Protein AF-A0A806CB97-F1 (afdb_monomer_lite)

Organism: NCBI:txid498741

Sequence (121 aa):
MPQDTISVSLVDSRIQVSRPNYYNPLLVYKTTKIKVNKDTANFITLNLTVNNYEKQIETLEKDNGNGQDQFGKEKTLLKTTMSNFFNLSEESLKSVVLFIYKDKPEELKKYLKVHRQSNER

InterPro domains:
  IPR008505 Protein of unknown function DUF787 [PF05619] (1-117)

pLDDT: mean 76.89, std 17.97, range [33.5, 95.56]

Structure (mmCIF, N/CA/C/O backbone):
data_AF-A0A806CB97-F1
#
_entry.id   AF-A0A806CB97-F1
#
loop_
_atom_site.group_PDB
_atom_site.id
_atom_site.type_symbol
_atom_site.label_atom_id
_atom_site.label_alt_id
_atom_site.label_comp_id
_atom_site.label_asym_id
_atom_site.label_entity_id
_atom_site.label_seq_id
_atom_site.pdbx_PDB_ins_code
_atom_site.Cartn_x
_atom_site.Cartn_y
_atom_site.Cartn_z
_atom_site.occupancy
_atom_site.B_iso_or_equiv
_atom_site.auth_seq_id
_atom_site.auth_comp_id
_atom_site.auth_asym_id
_atom_site.auth_atom_id
_atom_site.pdbx_PDB_model_num
ATOM 1 N N . MET A 1 1 ? -9.602 -46.869 -36.475 1.00 43.25 1 MET A N 1
ATOM 2 C CA . MET A 1 1 ? -8.968 -46.553 -35.177 1.00 43.25 1 MET A CA 1
ATOM 3 C C . MET A 1 1 ? -9.284 -45.102 -34.854 1.00 43.25 1 MET A C 1
ATOM 5 O O . MET A 1 1 ? -8.962 -44.276 -35.700 1.00 43.25 1 MET A O 1
ATOM 9 N N . PRO A 1 2 ? -9.935 -44.763 -33.730 1.00 48.88 2 PRO A N 1
ATOM 10 C CA . PRO A 1 2 ? -9.980 -43.382 -33.277 1.00 48.88 2 PRO A CA 1
ATOM 11 C C . PRO A 1 2 ? -8.679 -43.098 -32.523 1.00 48.88 2 PRO A C 1
ATOM 13 O O . PRO A 1 2 ? -8.326 -43.793 -31.575 1.00 48.88 2 PRO A O 1
ATOM 16 N N . GLN A 1 3 ? -7.917 -42.136 -33.024 1.00 47.84 3 GLN A N 1
ATOM 17 C CA . GLN A 1 3 ? -6.701 -41.664 -32.386 1.00 47.84 3 GLN A CA 1
ATOM 18 C C . GLN A 1 3 ? -7.128 -40.633 -31.339 1.00 47.84 3 GLN A C 1
ATOM 20 O O . GLN A 1 3 ? -7.421 -39.487 -31.684 1.00 47.84 3 GLN A O 1
ATOM 25 N N . ASP A 1 4 ? -7.237 -41.069 -30.081 1.00 46.81 4 ASP A N 1
ATOM 26 C CA . ASP A 1 4 ? -7.500 -40.201 -28.932 1.00 46.81 4 ASP A CA 1
ATOM 27 C C . ASP A 1 4 ? -6.415 -39.123 -28.868 1.00 46.81 4 ASP A C 1
ATOM 29 O O . ASP A 1 4 ? -5.290 -39.334 -28.411 1.00 46.81 4 ASP A O 1
ATOM 33 N N . THR A 1 5 ? -6.742 -37.953 -29.410 1.00 49.84 5 THR A N 1
ATOM 34 C CA . THR A 1 5 ? -5.862 -36.793 -29.398 1.00 49.84 5 THR A CA 1
ATOM 35 C C . THR A 1 5 ? -6.029 -36.146 -28.034 1.00 49.84 5 THR A C 1
ATOM 37 O O . THR A 1 5 ? -7.031 -35.484 -27.769 1.00 49.84 5 THR A O 1
ATOM 40 N N . ILE A 1 6 ? -5.067 -36.372 -27.140 1.00 58.03 6 ILE A N 1
ATOM 41 C CA . ILE A 1 6 ? -4.980 -35.643 -25.875 1.00 58.03 6 ILE A CA 1
ATOM 42 C C . ILE A 1 6 ? -4.801 -34.162 -26.226 1.00 58.03 6 ILE A C 1
ATOM 44 O O . ILE A 1 6 ? -3.723 -33.736 -26.640 1.00 58.03 6 ILE A O 1
ATOM 48 N N . SER A 1 7 ? -5.867 -33.374 -26.083 1.00 45.06 7 SER A N 1
ATOM 49 C CA . SER A 1 7 ? -5.800 -31.920 -26.191 1.00 45.06 7 SER A CA 1
ATOM 50 C C . SER A 1 7 ? -5.113 -31.384 -24.940 1.00 45.06 7 SER A C 1
ATOM 52 O O . SER A 1 7 ? -5.746 -31.141 -23.913 1.00 45.06 7 SER A O 1
ATOM 54 N N . VAL A 1 8 ? -3.792 -31.236 -25.008 1.00 46.56 8 VAL A N 1
ATOM 55 C CA . VAL A 1 8 ? -3.029 -30.535 -23.979 1.00 46.56 8 VAL A CA 1
ATOM 56 C C . VAL A 1 8 ? -3.315 -29.048 -24.153 1.00 46.56 8 VAL A C 1
ATOM 58 O O . VAL A 1 8 ? -2.762 -28.399 -25.038 1.00 46.56 8 VAL A O 1
ATOM 61 N N . SER A 1 9 ? -4.194 -28.495 -23.320 1.00 44.09 9 SER A N 1
ATOM 62 C CA . SER A 1 9 ? -4.280 -27.046 -23.148 1.00 44.09 9 SER A CA 1
ATOM 63 C C . SER A 1 9 ? -2.992 -26.585 -22.473 1.00 44.09 9 SER A C 1
ATOM 65 O O . SER A 1 9 ? -2.893 -26.554 -21.246 1.00 44.09 9 SER A O 1
ATOM 67 N N . LEU A 1 10 ? -1.976 -26.273 -23.279 1.00 47.72 10 LEU A N 1
ATOM 68 C CA . LEU A 1 10 ? -0.845 -25.475 -22.834 1.00 47.72 10 LEU A CA 1
ATOM 69 C C . LEU A 1 10 ? -1.424 -24.121 -22.436 1.00 47.72 10 LEU A C 1
ATOM 71 O O . LEU A 1 10 ? -1.751 -23.293 -23.279 1.00 47.72 10 LEU A O 1
ATOM 75 N N . VAL A 1 11 ? -1.646 -23.943 -21.137 1.00 49.03 11 VAL A N 1
ATOM 76 C CA . VAL A 1 11 ? -1.967 -22.640 -20.569 1.00 49.03 11 VAL A CA 1
ATOM 77 C C . VAL A 1 11 ? -0.746 -21.781 -20.855 1.00 49.03 11 VAL A C 1
ATOM 79 O O . VAL A 1 11 ? 0.292 -21.993 -20.228 1.00 49.03 11 VAL A O 1
ATOM 82 N N . ASP A 1 12 ? -0.846 -20.891 -21.842 1.00 46.94 12 ASP A N 1
ATOM 83 C CA . ASP A 1 12 ? 0.242 -19.999 -22.229 1.00 46.94 12 ASP A CA 1
ATOM 84 C C . ASP A 1 12 ? 0.827 -19.352 -20.971 1.00 46.94 12 ASP A C 1
ATOM 86 O O . ASP A 1 12 ? 0.182 -18.569 -20.260 1.00 46.94 12 ASP A O 1
ATOM 90 N N . SER A 1 13 ? 2.061 -19.736 -20.648 1.00 49.59 13 SER A N 1
ATOM 91 C CA . SER A 1 13 ? 2.807 -19.130 -19.560 1.00 49.59 13 SER A CA 1
ATOM 92 C C . SER A 1 13 ? 2.944 -17.647 -19.881 1.00 49.59 13 SER A C 1
ATOM 94 O O . SER A 1 13 ? 3.474 -17.289 -20.929 1.00 49.59 13 SER A O 1
ATOM 96 N N . ARG A 1 14 ? 2.480 -16.788 -18.964 1.00 54.31 14 ARG A N 1
ATOM 97 C CA . ARG A 1 14 ? 2.371 -15.314 -19.078 1.00 54.31 14 ARG A CA 1
ATOM 98 C C . ARG A 1 14 ? 3.674 -14.569 -19.414 1.00 54.31 14 ARG A C 1
ATOM 100 O O . ARG A 1 14 ? 3.681 -13.344 -19.466 1.00 54.31 14 ARG A O 1
ATOM 107 N N . ILE A 1 15 ? 4.772 -15.285 -19.620 1.00 52.25 15 ILE A N 1
ATOM 108 C CA . ILE A 1 15 ? 6.049 -14.751 -20.062 1.00 52.25 15 ILE A CA 1
ATOM 109 C C . ILE A 1 15 ? 6.048 -14.789 -21.592 1.00 52.25 15 ILE A C 1
ATOM 111 O O . ILE A 1 15 ? 6.515 -15.736 -22.218 1.00 52.25 15 ILE A O 1
ATOM 115 N N . GLN A 1 16 ? 5.501 -13.741 -22.206 1.00 48.44 16 GLN A N 1
ATOM 116 C CA . GLN A 1 16 ? 5.748 -13.482 -23.623 1.00 48.44 16 GLN A CA 1
ATOM 117 C C . GLN A 1 16 ? 7.237 -13.180 -23.802 1.00 48.44 16 GLN A C 1
ATOM 119 O O . GLN A 1 16 ? 7.705 -12.104 -23.442 1.00 48.44 16 GLN A O 1
ATOM 124 N N . VAL A 1 17 ? 7.974 -14.137 -24.365 1.00 50.09 17 VAL A N 1
ATOM 125 C CA . VAL A 1 17 ? 9.425 -14.055 -24.623 1.00 50.09 17 VAL A CA 1
ATOM 126 C C . VAL A 1 17 ? 9.790 -12.843 -25.502 1.00 50.09 17 VAL A C 1
ATOM 128 O O . VAL A 1 17 ? 10.921 -12.373 -25.485 1.00 50.09 17 VAL A O 1
ATOM 131 N N . SER A 1 18 ? 8.823 -12.297 -26.247 1.00 50.62 18 SER A N 1
ATOM 132 C CA . SER A 1 18 ? 8.999 -11.188 -27.190 1.00 50.62 18 SER A CA 1
ATOM 133 C C . SER A 1 18 ? 8.811 -9.786 -26.598 1.00 50.62 18 SER A C 1
ATOM 135 O O . SER A 1 18 ? 8.984 -8.805 -27.323 1.00 50.62 18 SER A O 1
ATOM 137 N N . ARG A 1 19 ? 8.437 -9.652 -25.317 1.00 47.84 19 ARG A N 1
ATOM 138 C CA . ARG A 1 19 ? 8.228 -8.347 -24.668 1.00 47.84 19 ARG A CA 1
ATOM 139 C C . ARG A 1 19 ? 8.778 -8.353 -23.241 1.00 47.84 19 ARG A C 1
ATOM 141 O O . ARG A 1 19 ? 8.563 -9.331 -22.525 1.00 47.84 19 ARG A O 1
ATOM 148 N N . PRO A 1 20 ? 9.430 -7.271 -22.778 1.00 52.19 20 PRO A N 1
ATOM 149 C CA . PRO A 1 20 ? 9.759 -7.130 -21.366 1.00 52.19 20 PRO A CA 1
ATOM 150 C C . PRO A 1 20 ? 8.457 -7.099 -20.555 1.00 52.19 20 PRO A C 1
ATOM 152 O O . PRO A 1 20 ? 7.716 -6.116 -20.556 1.00 52.19 20 PRO A O 1
ATOM 155 N N . ASN A 1 21 ? 8.147 -8.214 -19.894 1.00 48.06 21 ASN A N 1
ATOM 156 C CA . ASN A 1 21 ? 7.023 -8.313 -18.976 1.00 48.06 21 ASN A CA 1
ATOM 157 C C . ASN A 1 21 ? 7.440 -7.690 -17.647 1.00 48.06 21 ASN A C 1
ATOM 159 O O . ASN A 1 21 ? 8.041 -8.347 -16.798 1.00 48.06 21 ASN A O 1
ATOM 163 N N . TYR A 1 22 ? 7.131 -6.407 -17.476 1.00 54.28 22 TYR A N 1
ATOM 164 C CA . TYR A 1 22 ? 7.279 -5.733 -16.193 1.00 54.28 22 TYR A CA 1
ATOM 165 C C . TYR A 1 22 ? 6.232 -6.295 -15.228 1.00 54.28 22 TYR A C 1
ATOM 167 O O . TYR A 1 22 ? 5.069 -5.890 -15.221 1.00 54.28 22 TYR A O 1
ATOM 175 N N . TYR A 1 23 ? 6.637 -7.298 -14.453 1.00 65.25 23 TYR A N 1
ATOM 176 C CA . TYR A 1 23 ? 5.833 -7.826 -13.364 1.00 65.25 23 TYR A CA 1
ATOM 177 C C . TYR A 1 23 ? 5.631 -6.721 -12.322 1.00 65.25 23 TYR A C 1
ATOM 179 O O . TYR A 1 23 ? 6.589 -6.262 -11.703 1.00 65.25 23 TYR A O 1
ATOM 187 N N . ASN A 1 24 ? 4.380 -6.302 -12.133 1.00 76.19 24 ASN A N 1
ATOM 188 C CA . ASN A 1 24 ? 3.986 -5.383 -11.071 1.00 76.19 24 ASN A CA 1
ATOM 189 C C . ASN A 1 24 ? 3.456 -6.210 -9.898 1.00 76.19 24 ASN A C 1
ATOM 191 O O . ASN A 1 24 ? 2.286 -6.606 -9.930 1.00 76.19 24 ASN A O 1
ATOM 195 N N . PRO A 1 25 ? 4.275 -6.517 -8.877 1.00 86.94 25 PRO A N 1
ATOM 196 C CA . PRO A 1 25 ? 3.802 -7.298 -7.748 1.00 86.94 25 PRO A CA 1
ATOM 197 C C . PRO A 1 25 ? 2.669 -6.577 -7.020 1.00 86.94 25 PRO A C 1
ATOM 199 O O . PRO A 1 25 ? 2.680 -5.355 -6.844 1.00 86.94 25 PRO A O 1
ATOM 202 N N . LEU A 1 26 ? 1.705 -7.373 -6.560 1.00 90.44 26 LEU A N 1
ATOM 203 C CA . LEU A 1 26 ? 0.676 -6.935 -5.631 1.00 90.44 26 LEU A CA 1
ATOM 204 C C . LEU A 1 26 ? 1.223 -7.042 -4.206 1.00 90.44 26 LEU A C 1
ATOM 206 O O . LEU A 1 26 ? 1.451 -8.143 -3.704 1.00 90.44 26 LEU A O 1
ATOM 210 N N . LEU A 1 27 ? 1.405 -5.904 -3.547 1.00 92.44 27 LEU A N 1
ATOM 211 C CA . LEU A 1 27 ? 1.723 -5.829 -2.127 1.00 92.44 27 LEU A CA 1
ATOM 212 C C . LEU A 1 27 ? 0.441 -5.617 -1.335 1.00 92.44 27 LEU A C 1
ATOM 214 O O . LEU A 1 27 ? -0.413 -4.822 -1.715 1.00 92.44 27 LEU A O 1
ATOM 218 N N . VAL A 1 28 ? 0.308 -6.321 -0.217 1.00 93.12 28 VAL A N 1
ATOM 219 C CA . VAL A 1 28 ? -0.901 -6.294 0.605 1.00 93.12 28 VAL A CA 1
ATOM 220 C C . VAL A 1 28 ? -0.545 -5.775 1.990 1.00 93.12 28 VAL A C 1
ATOM 222 O O . VAL A 1 28 ? 0.328 -6.327 2.657 1.00 93.12 28 VAL A O 1
ATOM 225 N N . TYR A 1 29 ? -1.243 -4.737 2.440 1.00 93.94 29 TYR A N 1
ATOM 226 C CA . TYR A 1 29 ? -1.029 -4.112 3.738 1.00 93.94 29 TYR A CA 1
ATOM 227 C C . TYR A 1 29 ? -2.330 -4.035 4.534 1.00 93.94 29 TYR A C 1
ATOM 229 O O . TYR A 1 29 ? -3.330 -3.482 4.074 1.00 93.94 29 TYR A O 1
ATOM 237 N N . LYS A 1 30 ? -2.314 -4.580 5.752 1.00 92.44 30 LYS A N 1
ATOM 238 C CA . LYS A 1 30 ? -3.419 -4.432 6.698 1.00 92.44 30 LYS A CA 1
ATOM 239 C C . LYS A 1 30 ? -3.198 -3.168 7.525 1.00 92.44 30 LYS A C 1
ATOM 241 O O . LYS A 1 30 ? -2.237 -3.105 8.286 1.00 92.44 30 LYS A O 1
ATOM 246 N N . THR A 1 31 ? -4.082 -2.188 7.399 1.00 90.94 31 THR A N 1
ATOM 247 C CA . THR A 1 31 ? -4.022 -0.932 8.154 1.00 90.94 31 THR A CA 1
ATOM 248 C C . THR A 1 31 ? -4.925 -0.963 9.382 1.00 90.94 31 THR A C 1
ATOM 250 O O . THR A 1 31 ? -5.956 -1.637 9.395 1.00 90.94 31 THR A O 1
ATOM 253 N N . THR A 1 32 ? -4.571 -0.186 10.407 1.00 87.56 32 THR A N 1
ATOM 254 C CA . THR A 1 32 ? -5.455 0.078 11.551 1.00 87.56 32 THR A CA 1
ATOM 255 C C . THR A 1 32 ? -6.007 1.504 11.563 1.00 87.56 32 THR A C 1
ATOM 257 O O . THR A 1 32 ? -7.113 1.729 12.072 1.00 87.56 32 THR A O 1
ATOM 260 N N . LYS A 1 33 ? -5.267 2.470 11.000 1.00 89.44 33 LYS A N 1
ATOM 261 C CA . LYS A 1 33 ? -5.582 3.907 11.086 1.00 89.44 33 LYS A CA 1
ATOM 262 C C . LYS A 1 33 ? -5.727 4.626 9.748 1.00 89.44 33 LYS A C 1
ATOM 264 O O . LYS A 1 33 ? -6.232 5.745 9.765 1.00 89.44 33 LYS A O 1
ATOM 269 N N . ILE A 1 34 ? -5.325 4.042 8.621 1.00 90.94 34 ILE A N 1
ATOM 270 C CA . ILE A 1 34 ? -5.574 4.623 7.296 1.00 90.94 34 ILE A CA 1
ATOM 271 C C . ILE A 1 34 ? -7.059 4.454 6.973 1.00 90.94 34 ILE A C 1
ATOM 273 O O . ILE A 1 34 ? -7.642 3.376 7.134 1.00 90.94 34 ILE A O 1
ATOM 277 N N . LYS A 1 35 ? -7.685 5.546 6.545 1.00 90.00 35 LYS A N 1
ATOM 278 C CA . LYS A 1 35 ? -9.067 5.562 6.080 1.00 90.00 35 LYS A CA 1
ATOM 279 C C . LYS A 1 35 ? -9.149 4.734 4.811 1.00 90.00 35 LYS A C 1
ATOM 281 O O . LYS A 1 35 ? -8.484 5.047 3.838 1.00 90.00 35 LYS A O 1
ATOM 286 N N . VAL A 1 36 ? -9.977 3.700 4.826 1.00 88.25 36 VAL A N 1
ATOM 287 C CA . VAL A 1 36 ? -10.394 2.964 3.627 1.00 88.25 36 VAL A CA 1
ATOM 288 C C . VAL A 1 36 ? -11.828 3.364 3.295 1.00 88.25 36 VAL A C 1
ATOM 290 O O . VAL A 1 36 ? -12.581 3.733 4.201 1.00 88.25 36 VAL A O 1
ATOM 293 N N . ASN A 1 37 ? -12.210 3.347 2.018 1.00 75.19 37 ASN A N 1
ATOM 294 C CA . ASN A 1 37 ? -13.520 3.836 1.591 1.00 75.19 37 ASN A CA 1
ATOM 295 C C . ASN A 1 37 ? -14.644 2.872 2.018 1.00 75.19 37 ASN A C 1
ATOM 297 O O . ASN A 1 37 ? -15.027 1.969 1.282 1.00 75.19 37 ASN A O 1
ATOM 301 N N . LYS A 1 38 ? -15.187 3.072 3.221 1.00 63.34 38 LYS A N 1
ATOM 302 C CA . LYS A 1 38 ? -16.192 2.178 3.820 1.00 63.34 38 LYS A CA 1
ATOM 303 C C . LYS A 1 38 ? -17.472 2.040 2.989 1.00 63.34 38 LYS A C 1
ATOM 305 O O . LYS A 1 38 ? -18.136 1.012 3.095 1.00 63.34 38 LYS A O 1
ATOM 310 N N . ASP A 1 39 ? -17.782 3.035 2.160 1.00 60.88 39 ASP A N 1
ATOM 311 C CA . ASP A 1 39 ? -19.050 3.127 1.433 1.00 60.88 39 ASP A CA 1
ATOM 312 C C . ASP A 1 39 ? -19.040 2.383 0.088 1.00 60.88 39 ASP A C 1
ATOM 314 O O . ASP A 1 39 ? -20.098 2.070 -0.451 1.00 60.88 39 ASP A O 1
ATOM 318 N N . THR A 1 40 ? -17.862 2.060 -0.458 1.00 64.19 40 THR A N 1
ATOM 319 C CA . THR A 1 40 ? -17.738 1.369 -1.759 1.00 64.19 40 THR A CA 1
ATOM 320 C C . THR A 1 40 ? -16.929 0.086 -1.660 1.00 64.19 40 THR A C 1
ATOM 322 O O . THR A 1 40 ? -17.370 -0.965 -2.122 1.00 64.19 40 THR A O 1
ATOM 325 N N . ALA A 1 41 ? -15.757 0.143 -1.034 1.00 65.94 41 ALA A N 1
ATOM 326 C CA . ALA A 1 41 ? -14.881 -1.001 -0.895 1.00 65.94 41 ALA A CA 1
ATOM 327 C C . ALA A 1 41 ? -13.973 -0.784 0.315 1.00 65.94 41 ALA A C 1
ATOM 329 O O . ALA A 1 41 ? -13.239 0.196 0.374 1.00 65.94 41 ALA A O 1
ATOM 330 N N . ASN A 1 42 ? -13.990 -1.708 1.281 1.00 83.19 42 ASN A N 1
ATOM 331 C CA . ASN A 1 42 ? -13.202 -1.648 2.525 1.00 83.19 42 ASN A CA 1
ATOM 332 C C . ASN A 1 42 ? -11.669 -1.777 2.310 1.00 83.19 42 ASN A C 1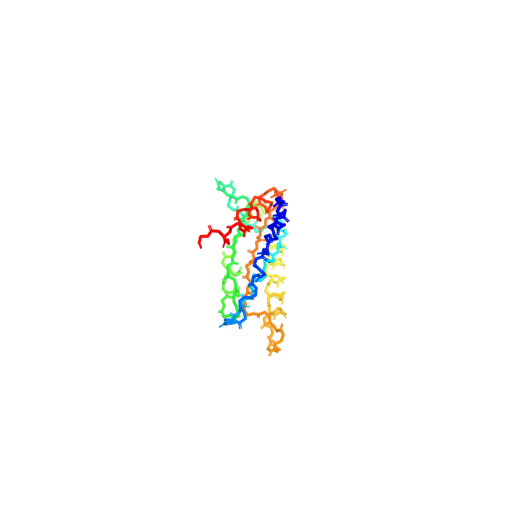
ATOM 334 O O . ASN A 1 42 ? -10.955 -2.333 3.151 1.00 83.19 42 ASN A O 1
ATOM 338 N N . PHE A 1 43 ? -11.164 -1.282 1.183 1.00 89.25 43 PHE A N 1
ATOM 339 C CA . PHE A 1 43 ? -9.775 -1.246 0.778 1.00 89.25 43 PHE A CA 1
ATOM 340 C C . PHE A 1 43 ? -9.462 0.002 -0.068 1.00 89.25 43 PHE A C 1
ATOM 342 O O . PHE A 1 43 ? -10.353 0.683 -0.570 1.00 89.25 43 PHE A O 1
ATOM 349 N N . ILE A 1 44 ? -8.174 0.283 -0.241 1.00 90.69 44 ILE A N 1
ATOM 350 C CA . ILE A 1 44 ? -7.628 1.229 -1.220 1.00 90.69 44 ILE A CA 1
ATOM 351 C C . ILE A 1 44 ? -6.611 0.478 -2.071 1.00 90.69 44 ILE A C 1
ATOM 353 O O . ILE A 1 44 ? -5.878 -0.372 -1.566 1.00 90.69 44 ILE A O 1
ATOM 357 N N . THR A 1 45 ? -6.537 0.805 -3.357 1.00 90.44 45 THR A N 1
ATOM 358 C CA . THR A 1 45 ? -5.460 0.342 -4.230 1.00 90.44 45 THR A CA 1
ATOM 359 C C . THR A 1 45 ? -4.673 1.537 -4.747 1.00 90.44 45 THR A C 1
ATOM 361 O O . THR A 1 45 ? -5.258 2.467 -5.297 1.00 90.44 45 THR A O 1
ATOM 364 N N . LEU A 1 46 ? -3.353 1.512 -4.572 1.00 91.56 46 LEU A N 1
ATOM 365 C CA . LEU A 1 46 ? -2.437 2.528 -5.080 1.00 91.56 46 LEU A CA 1
ATOM 366 C C . LEU A 1 46 ? -1.475 1.902 -6.087 1.00 91.56 46 LEU A C 1
ATOM 368 O O . LEU A 1 46 ? -0.819 0.907 -5.789 1.00 91.56 46 LEU A O 1
ATOM 372 N N . ASN A 1 47 ? -1.344 2.523 -7.255 1.00 90.62 47 ASN A N 1
ATOM 373 C CA . ASN A 1 47 ? -0.314 2.165 -8.225 1.00 90.62 47 ASN A CA 1
ATOM 374 C C . ASN A 1 47 ? 0.937 2.995 -7.934 1.00 90.62 47 ASN A C 1
ATOM 376 O O . ASN A 1 47 ? 0.972 4.203 -8.196 1.00 90.62 47 ASN A O 1
ATOM 380 N N . LEU A 1 48 ? 1.942 2.349 -7.352 1.00 91.94 48 LEU A N 1
ATOM 381 C CA . LEU A 1 48 ? 3.156 2.998 -6.881 1.00 91.94 48 LEU A CA 1
ATOM 382 C C . LEU A 1 48 ? 4.313 2.732 -7.841 1.00 91.94 48 LEU A C 1
ATOM 384 O O . LEU A 1 48 ? 4.463 1.643 -8.389 1.00 91.94 48 LEU A O 1
ATOM 388 N N . THR A 1 49 ? 5.149 3.743 -8.012 1.00 90.56 49 THR A N 1
ATOM 389 C CA . THR A 1 49 ? 6.376 3.733 -8.809 1.00 90.56 49 THR A CA 1
ATOM 390 C C . THR A 1 49 ? 7.459 4.469 -8.033 1.00 90.56 49 THR A C 1
ATOM 392 O O . THR A 1 49 ? 7.142 5.278 -7.152 1.00 90.56 49 THR A O 1
ATOM 395 N N . VAL A 1 50 ? 8.718 4.282 -8.428 1.00 88.69 50 VAL A N 1
ATOM 396 C CA . VAL A 1 50 ? 9.859 5.035 -7.875 1.00 88.69 50 VAL A CA 1
ATOM 397 C C . VAL A 1 50 ? 9.636 6.557 -7.876 1.00 88.69 50 VAL A C 1
ATOM 399 O O . VAL A 1 50 ? 10.070 7.246 -6.962 1.00 88.69 50 VAL A O 1
ATOM 402 N N . ASN A 1 51 ? 8.873 7.081 -8.840 1.00 89.88 51 ASN A N 1
ATOM 403 C CA . ASN A 1 51 ? 8.670 8.520 -9.015 1.00 89.88 51 ASN A CA 1
ATOM 404 C C . ASN A 1 51 ? 7.484 9.095 -8.228 1.00 89.88 51 ASN A C 1
ATOM 406 O O . ASN A 1 51 ? 7.364 10.314 -8.116 1.00 89.88 51 ASN A O 1
ATOM 410 N N . ASN A 1 52 ? 6.555 8.262 -7.746 1.00 92.81 52 ASN A N 1
ATOM 411 C CA . ASN A 1 52 ? 5.285 8.756 -7.196 1.00 92.81 52 ASN A CA 1
ATOM 412 C C . ASN A 1 52 ? 4.942 8.236 -5.795 1.00 92.81 52 ASN A C 1
ATOM 414 O O . ASN A 1 52 ? 4.001 8.757 -5.190 1.00 92.81 52 ASN A O 1
ATOM 418 N N . TYR A 1 53 ? 5.665 7.235 -5.280 1.00 93.69 53 TYR A N 1
ATOM 419 C CA . TYR A 1 53 ? 5.232 6.504 -4.090 1.00 93.69 53 TYR A CA 1
ATOM 420 C C . TYR A 1 53 ? 5.109 7.400 -2.857 1.00 93.69 53 TYR A C 1
ATOM 422 O O . TYR A 1 53 ? 4.130 7.298 -2.121 1.00 93.69 53 TYR A O 1
ATOM 430 N N . GLU A 1 54 ? 6.041 8.335 -2.666 1.00 94.31 54 GLU A N 1
ATOM 431 C CA . GLU A 1 54 ? 6.011 9.249 -1.524 1.00 94.31 54 GLU A CA 1
ATOM 432 C C . GLU A 1 54 ? 4.782 10.148 -1.548 1.00 94.31 54 GLU A C 1
ATOM 434 O O . GLU A 1 54 ? 4.097 10.277 -0.534 1.00 94.31 54 GLU A O 1
ATOM 439 N N . LYS A 1 55 ? 4.474 10.727 -2.715 1.00 94.88 55 LYS A N 1
ATOM 440 C CA . LYS A 1 55 ? 3.317 11.607 -2.899 1.00 94.88 55 LYS A CA 1
ATOM 441 C C . LYS A 1 55 ? 2.013 10.843 -2.684 1.00 94.88 55 LYS A C 1
ATOM 443 O O . LYS A 1 55 ? 1.140 11.326 -1.973 1.00 94.88 55 LYS A O 1
ATOM 448 N N . GLN A 1 56 ? 1.898 9.644 -3.256 1.00 93.69 56 GLN A N 1
ATOM 449 C CA . GLN A 1 56 ? 0.710 8.798 -3.108 1.00 93.69 56 GLN A CA 1
ATOM 450 C C . GLN A 1 56 ? 0.486 8.391 -1.642 1.00 93.69 56 GLN A C 1
ATOM 452 O O . GLN A 1 56 ? -0.625 8.514 -1.130 1.00 93.69 56 GLN A O 1
ATOM 457 N N . ILE A 1 57 ? 1.541 7.985 -0.926 1.00 94.44 57 ILE A N 1
ATOM 458 C CA . ILE A 1 57 ? 1.438 7.645 0.503 1.00 94.44 57 ILE A CA 1
ATOM 459 C C . ILE A 1 57 ? 1.112 8.885 1.345 1.00 94.44 57 ILE A C 1
ATOM 461 O O . ILE A 1 57 ? 0.373 8.783 2.324 1.00 94.44 57 ILE A O 1
ATOM 465 N N . GLU A 1 58 ? 1.609 10.069 0.978 1.00 93.94 58 GLU A N 1
ATOM 466 C CA . GLU A 1 58 ? 1.269 11.305 1.688 1.00 93.94 58 GLU A CA 1
ATOM 467 C C . GLU A 1 58 ? -0.217 11.655 1.613 1.00 93.94 58 GLU A C 1
ATOM 469 O O . GLU A 1 58 ? -0.775 12.088 2.622 1.00 93.94 58 GLU A O 1
ATOM 474 N N . THR A 1 59 ? -0.864 11.395 0.473 1.00 93.44 59 THR A N 1
ATOM 475 C CA . THR A 1 59 ? -2.304 11.642 0.283 1.00 93.44 59 THR A CA 1
ATOM 476 C C . THR A 1 59 ? -3.219 10.692 1.053 1.00 93.44 59 THR A C 1
ATOM 478 O O . THR A 1 59 ? -4.427 10.915 1.082 1.00 93.44 59 THR A O 1
ATOM 481 N N . LEU A 1 60 ? -2.677 9.646 1.688 1.00 92.88 60 LEU A N 1
ATOM 482 C CA . LEU A 1 60 ? -3.475 8.784 2.552 1.00 92.88 60 LEU A CA 1
ATOM 483 C C . LEU A 1 60 ? -4.085 9.605 3.687 1.00 92.88 60 LEU A C 1
ATOM 485 O O . LEU A 1 60 ? -3.415 10.421 4.320 1.00 92.88 60 LEU A O 1
ATOM 489 N N . GLU A 1 61 ? -5.358 9.344 3.960 1.00 91.25 61 GLU A N 1
ATOM 490 C CA . GLU A 1 61 ? -6.111 9.996 5.023 1.00 91.25 61 GLU A CA 1
ATOM 491 C C . GLU A 1 61 ? -6.204 9.096 6.254 1.00 91.25 61 GLU A C 1
ATOM 493 O O . GLU A 1 61 ? -6.145 7.867 6.176 1.00 91.25 61 GLU A O 1
ATOM 498 N N . LYS A 1 62 ? -6.392 9.719 7.414 1.00 89.31 62 LYS A N 1
ATOM 499 C CA . LYS A 1 62 ? -6.615 9.026 8.680 1.00 89.31 62 LYS A CA 1
ATOM 500 C C . LYS A 1 62 ? -8.099 8.673 8.839 1.00 89.31 62 LYS A C 1
ATOM 502 O O . LYS A 1 62 ? -8.966 9.488 8.537 1.00 89.31 62 LYS A O 1
ATOM 507 N N . ASP A 1 63 ? -8.398 7.476 9.336 1.00 85.56 63 ASP A N 1
ATOM 508 C CA . ASP A 1 63 ? -9.758 7.076 9.718 1.00 85.56 63 ASP A CA 1
ATOM 509 C C . ASP A 1 63 ? -10.184 7.788 11.016 1.00 85.56 63 ASP A C 1
ATOM 511 O O . ASP A 1 63 ? -9.352 8.099 11.876 1.00 85.56 63 ASP A O 1
ATOM 515 N N . ASN A 1 64 ? -11.484 8.032 11.182 1.00 73.12 64 ASN A N 1
ATOM 516 C CA . ASN A 1 64 ? -12.009 8.767 12.335 1.00 73.12 64 ASN A CA 1
ATOM 517 C C . ASN A 1 64 ? -11.652 8.046 13.654 1.00 73.12 64 ASN A C 1
ATOM 519 O O . ASN A 1 64 ? -12.038 6.897 13.869 1.00 73.12 64 ASN A O 1
ATOM 523 N N . GLY A 1 65 ? -10.893 8.719 14.533 1.00 65.81 65 GLY A N 1
ATOM 524 C CA . GLY A 1 65 ? -10.502 8.218 15.857 1.00 65.81 65 GLY A CA 1
ATOM 525 C C . GLY A 1 65 ? -9.186 8.795 16.409 1.00 65.81 65 GLY A C 1
ATOM 526 O O . GLY A 1 65 ? -8.363 9.364 15.685 1.00 65.81 65 GLY A O 1
ATOM 527 N N . ASN A 1 66 ? -8.947 8.620 17.712 1.00 60.28 66 ASN A N 1
ATOM 528 C CA . ASN A 1 66 ? -7.669 8.968 18.348 1.00 60.28 66 ASN A CA 1
ATOM 529 C C . ASN A 1 66 ? -6.543 8.021 17.868 1.00 60.28 66 ASN A C 1
ATOM 531 O O . ASN A 1 66 ? -6.763 6.824 17.644 1.00 60.28 66 ASN A O 1
ATOM 535 N N . GLY A 1 67 ? -5.334 8.565 17.660 1.00 61.62 67 GLY A N 1
ATOM 536 C CA . GLY A 1 67 ? -4.164 7.792 17.199 1.00 61.62 67 GLY A CA 1
ATOM 537 C C . GLY A 1 67 ? -3.316 8.455 16.110 1.00 61.62 67 GLY A C 1
ATOM 538 O O . GLY A 1 67 ? -2.939 7.789 15.152 1.00 61.62 67 GLY A O 1
ATOM 539 N N . GLN A 1 68 ? -3.048 9.761 16.220 1.00 63.25 68 GLN A N 1
ATOM 540 C CA . GLN A 1 68 ? -2.213 10.489 15.251 1.00 63.25 68 GLN A CA 1
ATOM 541 C C . GLN A 1 68 ? -0.792 9.915 15.155 1.00 63.25 68 GLN A C 1
ATOM 543 O O . GLN A 1 68 ? -0.270 9.767 14.055 1.00 63.25 68 GLN A O 1
ATOM 548 N N . ASP A 1 69 ? -0.234 9.498 16.294 1.00 79.75 69 ASP A N 1
ATOM 549 C CA . ASP A 1 69 ? 1.070 8.835 16.379 1.00 79.75 69 ASP A CA 1
ATOM 550 C C . ASP A 1 69 ? 1.107 7.523 15.570 1.00 79.75 69 ASP A C 1
ATOM 552 O O . ASP A 1 69 ? 1.997 7.302 14.754 1.00 79.75 69 ASP A O 1
ATOM 556 N N . GLN A 1 70 ? 0.071 6.687 15.692 1.00 85.50 70 GLN A N 1
ATOM 557 C CA . GLN A 1 70 ? 0.001 5.416 14.967 1.00 85.50 70 GLN A CA 1
ATOM 558 C C . GLN A 1 70 ? -0.186 5.609 13.455 1.00 85.50 70 GLN A C 1
ATOM 560 O O . GLN A 1 70 ? 0.432 4.903 12.667 1.00 85.50 70 GLN A O 1
ATOM 565 N N . PHE A 1 71 ? -0.998 6.583 13.034 1.00 90.88 71 PHE A N 1
ATOM 566 C CA . PHE A 1 71 ? -1.169 6.897 11.612 1.00 90.88 71 PHE A CA 1
ATOM 567 C C . PHE A 1 71 ? 0.134 7.397 10.967 1.00 90.88 71 PHE A C 1
ATOM 569 O O . PHE A 1 71 ? 0.499 6.943 9.883 1.00 90.88 71 PHE A O 1
ATOM 576 N N . GLY A 1 72 ? 0.863 8.284 11.653 1.00 91.06 72 GLY A N 1
ATOM 577 C CA . GLY A 1 72 ? 2.179 8.742 11.205 1.00 91.06 72 GLY A CA 1
ATOM 578 C C . GLY A 1 72 ? 3.177 7.589 11.085 1.00 91.06 72 GLY A C 1
ATOM 579 O O . GLY A 1 72 ? 3.848 7.464 10.062 1.00 91.06 72 GLY A O 1
ATOM 580 N N . LYS A 1 73 ? 3.209 6.689 12.078 1.00 92.50 73 LYS A N 1
ATOM 581 C CA . LYS A 1 73 ? 4.039 5.473 12.054 1.00 92.50 73 LYS A CA 1
ATOM 582 C C . LYS A 1 73 ? 3.721 4.564 10.866 1.00 92.50 73 LYS A C 1
ATOM 584 O O . LYS A 1 73 ? 4.651 4.097 10.213 1.00 92.50 73 LYS A O 1
ATOM 589 N N . GLU A 1 74 ? 2.442 4.342 10.552 1.00 93.50 74 GLU A N 1
ATOM 590 C CA . GLU A 1 74 ?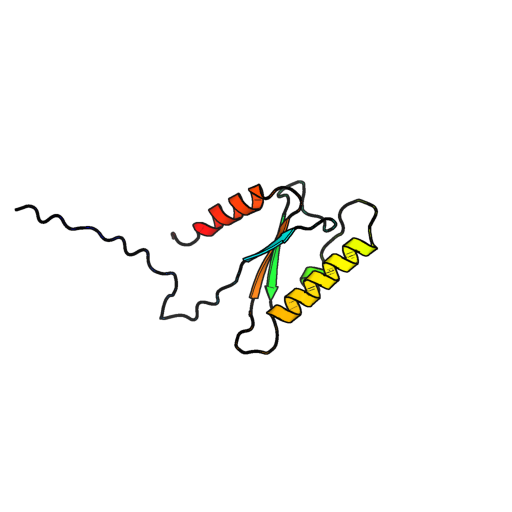 2.042 3.544 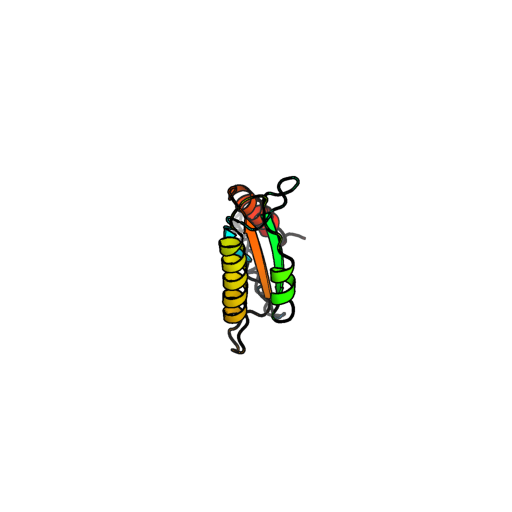9.381 1.00 93.50 74 GLU A CA 1
ATOM 591 C C . GLU A 1 74 ? 2.513 4.191 8.065 1.00 93.50 74 GLU A C 1
ATOM 593 O O . GLU A 1 74 ? 3.096 3.506 7.226 1.00 93.50 74 GLU A O 1
ATOM 598 N N . LYS A 1 75 ? 2.345 5.512 7.893 1.00 94.25 75 LYS A N 1
ATOM 599 C CA . LYS A 1 75 ? 2.836 6.223 6.695 1.00 94.25 75 LYS A CA 1
ATOM 600 C C . LYS A 1 75 ? 4.354 6.138 6.551 1.00 94.25 75 LYS A C 1
ATOM 602 O O . LYS A 1 75 ? 4.841 5.848 5.459 1.00 94.25 75 LYS A O 1
ATOM 607 N N . THR A 1 76 ? 5.095 6.353 7.637 1.00 94.94 76 THR A N 1
ATOM 608 C CA . THR A 1 76 ? 6.560 6.236 7.635 1.00 94.94 76 THR A CA 1
ATOM 609 C C . THR A 1 76 ? 6.997 4.819 7.286 1.00 94.94 76 THR A C 1
ATOM 611 O O . THR A 1 76 ? 7.864 4.653 6.433 1.00 94.94 76 THR A O 1
ATOM 614 N N . LEU A 1 77 ? 6.362 3.796 7.869 1.00 95.00 77 LEU A N 1
ATOM 615 C CA . LEU A 1 77 ? 6.637 2.399 7.533 1.00 95.00 77 LEU A CA 1
ATOM 616 C C . LEU A 1 77 ? 6.428 2.139 6.038 1.00 95.00 77 LEU A C 1
ATOM 618 O O . LEU A 1 77 ? 7.333 1.629 5.384 1.00 95.00 77 LEU A O 1
ATOM 622 N N . LEU A 1 78 ? 5.275 2.531 5.485 1.00 95.56 78 LEU A N 1
ATOM 623 C CA . LEU A 1 78 ? 4.981 2.344 4.063 1.00 95.56 78 LEU A CA 1
ATOM 624 C C . LEU A 1 78 ? 6.022 3.031 3.173 1.00 95.56 78 LEU A C 1
ATOM 626 O O . LEU A 1 78 ? 6.499 2.418 2.221 1.00 95.56 78 LEU A O 1
ATOM 630 N N . LYS A 1 79 ? 6.418 4.268 3.494 1.00 95.12 79 LYS A N 1
ATOM 631 C CA . LYS A 1 79 ? 7.452 4.996 2.743 1.00 95.12 79 LYS A CA 1
ATOM 632 C C . LYS A 1 79 ? 8.800 4.290 2.786 1.00 95.12 79 LYS A C 1
ATOM 634 O O . LYS A 1 79 ? 9.381 4.051 1.732 1.00 95.12 79 LYS A O 1
ATOM 639 N N . THR A 1 80 ? 9.271 3.917 3.973 1.00 94.38 80 THR A N 1
ATOM 640 C CA . THR A 1 80 ? 10.552 3.217 4.140 1.00 94.38 80 THR A CA 1
ATOM 641 C C . THR A 1 80 ? 10.543 1.877 3.412 1.00 94.38 80 THR A C 1
ATOM 643 O O . THR A 1 80 ? 11.486 1.549 2.698 1.00 94.38 80 THR A O 1
ATOM 646 N N . THR A 1 81 ? 9.457 1.113 3.523 1.00 93.38 81 THR A N 1
ATOM 647 C CA . THR A 1 81 ? 9.314 -0.162 2.816 1.00 93.38 81 THR A CA 1
ATOM 648 C C . THR A 1 81 ? 9.315 0.026 1.297 1.00 93.38 81 THR A C 1
ATOM 650 O O . THR A 1 81 ? 10.011 -0.714 0.607 1.00 93.38 81 THR A O 1
ATOM 653 N N . MET A 1 82 ? 8.592 1.015 0.760 1.00 94.00 82 MET A N 1
ATOM 654 C CA . MET A 1 82 ? 8.609 1.290 -0.683 1.00 94.00 82 MET A CA 1
ATOM 655 C C . MET A 1 82 ? 9.984 1.765 -1.159 1.00 94.00 82 MET A C 1
ATOM 657 O O . MET A 1 82 ? 10.442 1.311 -2.200 1.00 94.00 82 MET A O 1
ATOM 661 N N . SER A 1 83 ? 10.669 2.608 -0.383 1.00 92.31 83 SER A N 1
ATOM 662 C CA . SER A 1 83 ? 12.045 3.032 -0.668 1.00 92.31 83 SER A CA 1
ATOM 663 C C . SER A 1 83 ? 12.999 1.833 -0.756 1.00 92.31 83 SER A C 1
ATOM 665 O O . SER A 1 83 ? 13.776 1.726 -1.703 1.00 92.31 83 SER A O 1
ATOM 667 N N . ASN A 1 84 ? 12.862 0.863 0.155 1.00 90.38 84 ASN A N 1
ATOM 668 C CA . ASN A 1 84 ? 13.645 -0.374 0.122 1.00 90.38 84 ASN A CA 1
ATOM 669 C C . ASN A 1 84 ? 13.341 -1.233 -1.114 1.00 90.38 84 ASN A C 1
ATOM 671 O O . ASN A 1 84 ? 14.262 -1.817 -1.681 1.00 90.38 84 ASN A O 1
ATOM 675 N N . PHE A 1 85 ? 12.077 -1.311 -1.545 1.00 88.94 85 PHE A N 1
ATOM 676 C CA . PHE A 1 85 ? 11.682 -2.052 -2.750 1.00 88.94 85 PHE A CA 1
ATOM 677 C C . PHE A 1 85 ? 12.113 -1.367 -4.056 1.00 88.94 85 PHE A C 1
ATOM 679 O O . PHE A 1 85 ? 12.447 -2.056 -5.020 1.00 88.94 85 PHE A O 1
ATOM 686 N N . PHE A 1 86 ? 12.117 -0.033 -4.086 1.00 88.75 86 PHE A N 1
ATOM 687 C CA . PHE A 1 86 ? 12.450 0.805 -5.245 1.00 88.75 86 PHE A CA 1
ATOM 688 C C . PHE A 1 86 ? 13.900 1.306 -5.246 1.00 88.75 86 PHE A C 1
ATOM 690 O O . PHE A 1 86 ? 14.203 2.332 -5.854 1.00 88.75 86 PHE A O 1
ATOM 697 N N . ASN A 1 87 ? 14.796 0.607 -4.548 1.00 81.19 87 ASN A N 1
ATOM 698 C CA . ASN A 1 87 ? 16.203 0.985 -4.447 1.00 81.19 87 ASN A CA 1
ATOM 699 C C . ASN A 1 87 ? 16.918 1.002 -5.823 1.00 81.19 87 ASN A C 1
ATOM 701 O O . ASN A 1 87 ? 16.370 0.591 -6.841 1.00 81.19 87 ASN A O 1
ATOM 705 N N . LEU A 1 88 ? 18.164 1.480 -5.877 1.00 71.12 88 LEU A N 1
ATOM 706 C CA . LEU A 1 88 ? 18.898 1.643 -7.144 1.00 71.12 88 LEU A CA 1
ATOM 707 C C . LEU A 1 88 ? 19.517 0.346 -7.704 1.00 71.12 88 LEU A C 1
ATOM 709 O O . LEU A 1 88 ? 20.221 0.407 -8.709 1.00 71.12 88 LEU A O 1
ATOM 713 N N . SER A 1 89 ? 19.283 -0.816 -7.086 1.00 74.62 89 SER A N 1
ATOM 714 C CA . SER A 1 89 ? 19.806 -2.090 -7.601 1.00 74.62 89 SER A CA 1
ATOM 715 C C . SER A 1 89 ? 19.083 -2.527 -8.879 1.00 74.62 89 SER A C 1
ATOM 717 O O . SER A 1 89 ? 17.933 -2.151 -9.123 1.00 74.62 89 SER A O 1
ATOM 719 N N . GLU A 1 90 ? 19.735 -3.348 -9.702 1.00 69.62 90 GLU A N 1
ATOM 720 C CA . GLU A 1 90 ? 19.121 -3.911 -10.914 1.00 69.62 90 GLU A CA 1
ATOM 721 C C . GLU A 1 90 ? 17.929 -4.830 -10.598 1.00 69.62 90 GLU A C 1
ATOM 723 O O . GLU A 1 90 ? 16.985 -4.903 -11.379 1.00 69.62 90 GLU A O 1
ATOM 728 N N . GLU A 1 91 ? 17.924 -5.447 -9.414 1.00 75.44 91 GLU A N 1
ATOM 729 C CA . GLU A 1 91 ? 16.866 -6.341 -8.925 1.00 75.44 91 GLU A CA 1
ATOM 730 C C . GLU A 1 91 ? 15.688 -5.599 -8.268 1.00 75.44 91 GLU A C 1
ATOM 732 O O . GLU A 1 91 ? 14.711 -6.215 -7.836 1.00 75.44 91 GLU A O 1
ATOM 737 N N . SER A 1 92 ? 15.762 -4.269 -8.178 1.00 81.00 92 SER A N 1
ATOM 738 C CA . SER A 1 92 ? 14.694 -3.457 -7.599 1.00 81.00 92 SER A CA 1
ATOM 739 C C . SER A 1 92 ? 13.399 -3.538 -8.396 1.00 81.00 92 SER A C 1
ATOM 741 O O . SER A 1 92 ? 13.369 -3.573 -9.632 1.00 81.00 92 SER A O 1
ATOM 743 N N . LEU A 1 93 ? 12.290 -3.462 -7.665 1.00 83.44 93 LEU A N 1
ATOM 744 C CA . LEU A 1 93 ? 10.989 -3.278 -8.282 1.00 83.44 93 LEU A CA 1
ATOM 745 C C . LEU A 1 93 ? 10.952 -1.893 -8.941 1.00 83.44 93 LEU A C 1
ATOM 747 O O . LEU A 1 93 ? 11.527 -0.931 -8.439 1.00 83.44 93 LEU A O 1
ATOM 751 N N . LYS A 1 94 ? 10.275 -1.770 -10.083 1.00 85.19 94 LYS A N 1
ATOM 752 C CA . LYS A 1 94 ? 10.065 -0.464 -10.744 1.00 85.19 94 LYS A CA 1
ATOM 753 C C . LYS A 1 94 ? 8.687 0.116 -10.444 1.00 85.19 94 LYS A C 1
ATOM 755 O O . LYS A 1 94 ? 8.503 1.334 -10.396 1.00 85.19 94 LYS A O 1
ATOM 760 N N . SER A 1 95 ? 7.738 -0.773 -10.188 1.00 88.12 95 SER A N 1
ATOM 761 C CA . SER A 1 95 ? 6.353 -0.453 -9.889 1.00 88.12 95 SER A CA 1
ATOM 762 C C . SER A 1 95 ? 5.709 -1.573 -9.091 1.00 88.12 95 SER A C 1
ATO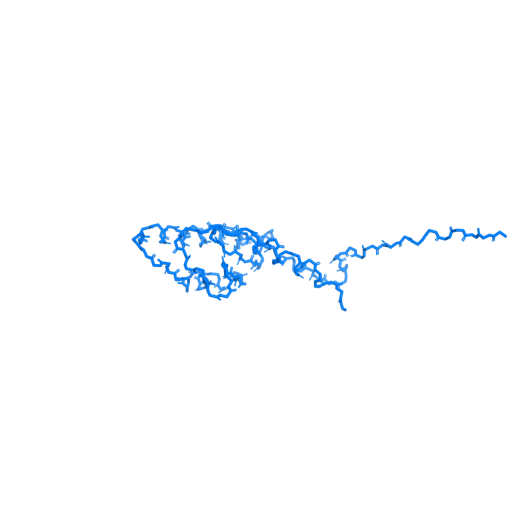M 764 O O . SER A 1 95 ? 6.049 -2.740 -9.266 1.00 88.12 95 SER A O 1
ATOM 766 N N . VAL A 1 96 ? 4.765 -1.216 -8.223 1.00 89.88 96 VAL A N 1
ATOM 767 C CA . VAL A 1 96 ? 3.956 -2.163 -7.449 1.00 89.88 96 VAL A CA 1
ATOM 768 C C . VAL A 1 96 ? 2.512 -1.689 -7.390 1.00 89.88 96 VAL A C 1
ATOM 770 O O . VAL A 1 96 ? 2.226 -0.492 -7.462 1.00 89.88 96 VAL A O 1
ATOM 773 N N . VAL A 1 97 ? 1.600 -2.631 -7.196 1.00 91.25 97 VAL A N 1
ATOM 774 C CA . VAL A 1 97 ? 0.224 -2.329 -6.804 1.00 91.25 97 VAL A CA 1
ATOM 775 C C . VAL A 1 97 ? 0.131 -2.544 -5.299 1.00 91.25 97 VAL A C 1
ATOM 777 O O . VAL A 1 97 ? 0.312 -3.662 -4.828 1.00 91.25 97 VAL A O 1
ATOM 780 N N . LEU A 1 98 ? -0.126 -1.493 -4.525 1.00 93.38 98 LEU A N 1
ATOM 781 C CA . LEU A 1 98 ? -0.314 -1.585 -3.079 1.00 93.38 98 LEU A CA 1
ATOM 782 C C . LEU A 1 98 ? -1.807 -1.657 -2.751 1.00 93.38 98 LEU A C 1
ATOM 784 O O . LEU A 1 98 ? -2.552 -0.710 -2.991 1.00 93.38 98 LEU A O 1
ATOM 788 N N . PHE A 1 99 ? -2.230 -2.769 -2.163 1.00 92.50 99 PHE A N 1
ATOM 789 C CA . PHE A 1 99 ? -3.582 -3.011 -1.677 1.00 92.50 99 PHE A CA 1
ATOM 790 C C . PHE A 1 99 ? -3.634 -2.835 -0.158 1.00 92.50 99 PHE A C 1
ATOM 792 O O . PHE A 1 99 ? -3.056 -3.625 0.589 1.00 92.50 99 PHE A O 1
ATOM 799 N N . ILE A 1 100 ? -4.338 -1.808 0.309 1.00 92.75 100 ILE A N 1
ATOM 800 C CA . ILE A 1 100 ? -4.480 -1.470 1.728 1.00 92.75 100 ILE A CA 1
ATOM 801 C C . ILE A 1 100 ? -5.883 -1.850 2.186 1.00 92.75 100 ILE A C 1
ATOM 803 O O . ILE A 1 100 ? -6.850 -1.380 1.599 1.00 92.75 100 ILE A O 1
ATOM 807 N N . TYR A 1 101 ? -6.022 -2.651 3.240 1.00 91.00 101 TYR A N 1
ATOM 808 C CA . TYR A 1 101 ? -7.326 -3.076 3.769 1.00 91.00 101 TYR A CA 1
ATOM 809 C C . TYR A 1 101 ? -7.358 -3.046 5.294 1.00 91.00 101 TYR A C 1
ATOM 811 O O . TYR A 1 101 ? -6.311 -3.057 5.934 1.00 91.00 101 TYR A O 1
ATOM 819 N N . LYS A 1 102 ? -8.558 -3.026 5.884 1.00 86.38 102 LYS A N 1
ATOM 820 C CA . LYS A 1 102 ? -8.725 -2.983 7.345 1.00 86.38 102 LYS A CA 1
ATOM 821 C C . LYS A 1 102 ? -9.061 -4.352 7.937 1.00 86.38 102 LYS A C 1
ATOM 823 O O . LYS A 1 102 ? -8.177 -5.063 8.394 1.00 86.38 102 LYS A O 1
ATOM 828 N N . ASP A 1 103 ? -10.327 -4.755 7.863 1.00 76.81 103 ASP A N 1
ATOM 829 C CA . ASP A 1 103 ? -10.821 -5.929 8.599 1.00 76.81 103 ASP A CA 1
ATOM 830 C C . ASP A 1 103 ? -11.387 -7.035 7.702 1.00 76.81 103 ASP A C 1
ATOM 832 O O . ASP A 1 103 ? -11.554 -8.159 8.163 1.00 76.81 103 ASP A O 1
ATOM 836 N N . LYS A 1 104 ? -11.652 -6.744 6.419 1.00 77.88 104 LYS A N 1
ATOM 837 C CA . LYS A 1 104 ? -12.309 -7.675 5.486 1.00 77.88 104 LYS A CA 1
ATOM 838 C C . L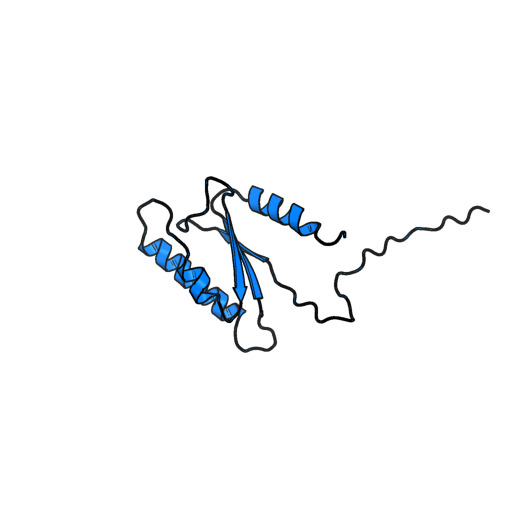YS A 1 104 ? -11.343 -8.212 4.421 1.00 77.88 104 LYS A C 1
ATOM 840 O O . LYS A 1 104 ? -11.253 -7.623 3.339 1.00 77.88 104 LYS A O 1
ATOM 845 N N . PRO A 1 105 ? -10.615 -9.317 4.675 1.00 77.25 105 PRO A N 1
ATOM 846 C CA . PRO A 1 105 ? -9.767 -9.954 3.666 1.00 77.25 105 PRO A CA 1
ATOM 847 C C . PRO A 1 105 ? -10.579 -10.581 2.517 1.00 77.25 105 PRO A C 1
ATOM 849 O O . PRO A 1 105 ? -10.015 -10.962 1.492 1.00 77.25 105 PRO A O 1
ATOM 852 N N . GLU A 1 106 ? -11.902 -10.693 2.642 1.00 83.75 106 GLU A N 1
ATOM 853 C CA . GLU A 1 106 ? -12.794 -11.141 1.568 1.00 83.75 106 GLU A CA 1
ATOM 854 C C . GLU A 1 106 ? -12.686 -10.234 0.343 1.00 83.75 106 GLU A C 1
ATOM 856 O O . GLU A 1 106 ? -12.746 -10.722 -0.784 1.00 83.75 106 GLU A O 1
ATOM 861 N N . GLU A 1 107 ? -12.466 -8.936 0.554 1.00 82.38 107 GLU A N 1
ATOM 862 C CA . GLU A 1 107 ? -12.262 -7.985 -0.535 1.00 82.38 107 GLU A CA 1
ATOM 863 C C . GLU A 1 107 ? -10.947 -8.248 -1.272 1.00 82.38 107 GLU A C 1
ATOM 865 O O . GLU A 1 107 ? -10.923 -8.200 -2.498 1.00 82.38 107 GLU A O 1
ATOM 870 N N . LEU A 1 108 ? -9.887 -8.661 -0.566 1.00 85.75 108 LEU A N 1
ATOM 871 C CA . LEU A 1 108 ? -8.663 -9.141 -1.210 1.00 85.75 108 LEU A CA 1
ATOM 872 C C . LEU A 1 108 ? -8.945 -10.396 -2.045 1.00 85.75 108 LEU A C 1
ATOM 874 O O . LEU A 1 108 ? -8.511 -10.482 -3.188 1.00 85.75 108 LEU A O 1
ATOM 878 N N . LYS A 1 109 ? -9.710 -11.363 -1.521 1.00 85.25 109 LYS A N 1
ATOM 879 C CA . LYS A 1 109 ? -10.071 -12.576 -2.280 1.00 85.25 109 LYS A CA 1
ATOM 880 C C . LYS A 1 109 ? -10.872 -12.240 -3.542 1.00 85.25 109 LYS A C 1
ATOM 882 O O . LYS A 1 109 ? -10.612 -12.828 -4.590 1.00 85.25 109 LYS A O 1
ATOM 887 N N . LYS A 1 110 ? -11.834 -11.315 -3.460 1.00 85.62 110 LYS A N 1
ATOM 888 C CA . LYS A 1 110 ? -12.608 -10.836 -4.619 1.00 85.62 110 LYS A CA 1
ATOM 889 C C . LYS A 1 110 ? -11.709 -10.114 -5.617 1.00 85.62 110 LYS A C 1
ATOM 891 O O . LYS A 1 110 ? -11.738 -10.454 -6.797 1.00 85.62 110 LYS A O 1
ATOM 896 N N . TYR A 1 111 ? -10.873 -9.194 -5.137 1.00 83.75 111 TYR A N 1
ATOM 897 C CA . TYR A 1 111 ? -9.903 -8.467 -5.949 1.00 83.75 111 TYR A CA 1
ATOM 898 C C . TYR A 1 111 ? -8.994 -9.435 -6.710 1.00 83.75 111 TYR A C 1
ATOM 900 O O . TYR A 1 111 ? -8.897 -9.352 -7.934 1.00 83.75 111 TYR A O 1
ATOM 908 N N . LEU A 1 112 ? -8.418 -10.414 -6.009 1.00 84.69 112 LEU A N 1
ATOM 909 C CA . LEU A 1 112 ? -7.586 -11.455 -6.601 1.00 84.69 112 LEU A CA 1
ATOM 910 C C . LEU A 1 112 ? -8.353 -12.283 -7.630 1.00 84.69 112 LEU A C 1
ATOM 912 O O . LEU A 1 112 ? -7.797 -12.563 -8.678 1.00 84.69 112 LEU A O 1
ATOM 916 N N . LYS A 1 113 ? -9.613 -12.664 -7.383 1.00 84.81 113 LYS A N 1
ATOM 917 C CA . LYS A 1 113 ? -10.421 -13.424 -8.357 1.00 84.81 113 LYS A CA 1
ATOM 918 C C . LYS A 1 113 ? -10.678 -12.641 -9.644 1.00 84.81 113 LYS A C 1
ATOM 920 O O . LYS A 1 113 ? -10.482 -13.200 -10.717 1.00 84.81 113 LYS A O 1
ATOM 925 N N . VAL A 1 114 ? -11.069 -11.37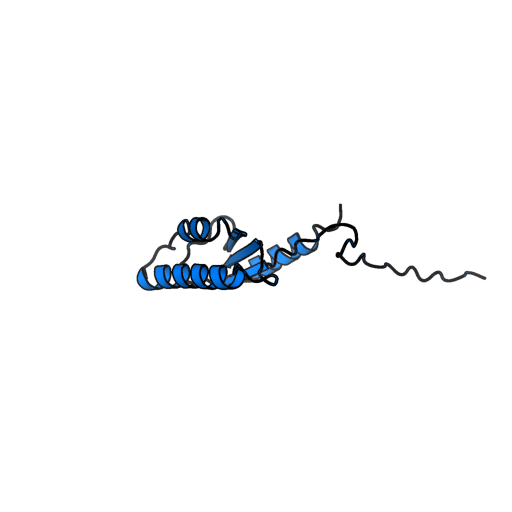0 -9.539 1.00 81.25 114 VAL A N 1
ATOM 926 C CA . VAL A 1 114 ? -11.321 -10.500 -10.704 1.00 81.25 114 VAL A CA 1
ATOM 927 C C . VAL A 1 114 ? -10.039 -10.307 -11.513 1.00 81.25 114 VAL A C 1
ATOM 929 O O . VAL A 1 114 ? -10.023 -10.512 -12.721 1.00 81.25 114 VAL A O 1
ATOM 932 N N . HIS A 1 115 ? -8.931 -10.006 -10.838 1.00 75.00 115 HIS A N 1
ATOM 933 C CA . HIS A 1 115 ? -7.651 -9.731 -11.495 1.00 75.00 115 HIS A CA 1
ATOM 934 C C . HIS A 1 115 ? -6.854 -11.005 -11.823 1.00 75.00 115 HIS A C 1
ATOM 936 O O . HIS A 1 115 ? -5.823 -10.940 -12.490 1.00 75.00 115 HIS A O 1
ATOM 942 N N . ARG A 1 116 ? -7.346 -12.188 -11.425 1.00 67.19 116 ARG A N 1
ATOM 943 C CA . ARG A 1 116 ? -6.843 -13.485 -11.902 1.00 67.19 116 ARG A CA 1
ATOM 944 C C . ARG A 1 116 ? -7.190 -13.695 -13.379 1.00 67.19 116 ARG A C 1
ATOM 946 O O . ARG A 1 116 ? -6.415 -14.371 -14.056 1.00 67.19 116 ARG A O 1
ATOM 953 N N . GLN A 1 117 ? -8.295 -13.101 -13.853 1.00 49.25 117 GLN A N 1
ATOM 954 C CA . GLN A 1 117 ? -8.913 -13.332 -15.167 1.00 49.25 117 GLN A CA 1
ATOM 955 C C . GLN A 1 117 ? -8.692 -12.232 -16.224 1.00 49.25 117 GLN A C 1
ATOM 957 O O . GLN A 1 117 ? -9.162 -12.398 -17.344 1.00 49.25 117 GLN A O 1
ATOM 962 N N . SER A 1 118 ? -7.912 -11.171 -15.973 1.00 44.97 118 SER A N 1
ATOM 963 C CA . SER A 1 118 ? -7.510 -10.202 -17.026 1.00 44.97 118 SER A CA 1
ATOM 964 C C . SER A 1 118 ? -6.490 -10.767 -18.037 1.00 44.97 118 SER A C 1
ATOM 966 O O . SER A 1 118 ? -5.596 -10.065 -18.495 1.00 44.97 118 SER A O 1
ATOM 968 N N . ASN A 1 119 ? -6.627 -12.052 -18.361 1.00 42.38 119 ASN A N 1
ATOM 969 C CA . ASN A 1 119 ? -5.844 -12.830 -19.314 1.00 42.38 119 ASN A CA 1
ATOM 970 C C . ASN A 1 119 ? -6.732 -13.527 -20.364 1.00 42.38 119 ASN A C 1
ATOM 972 O O . ASN A 1 119 ? -6.219 -14.318 -21.145 1.00 42.38 119 ASN A O 1
ATOM 976 N N . GLU A 1 120 ? -8.039 -13.247 -20.383 1.00 35.00 120 GLU A N 1
ATOM 977 C CA . GLU A 1 120 ? -8.974 -13.739 -21.400 1.00 35.00 120 GLU A CA 1
ATOM 978 C C . GLU A 1 120 ? -9.648 -12.559 -22.106 1.00 35.00 120 GLU A C 1
ATOM 980 O O . GLU A 1 120 ? -10.805 -12.259 -21.824 1.00 35.00 120 GLU A O 1
ATOM 985 N N . ARG A 1 121 ? -8.921 -11.862 -22.986 1.00 33.50 121 ARG A N 1
ATOM 986 C CA . ARG A 1 121 ? -9.469 -11.202 -24.184 1.00 33.50 121 ARG A CA 1
ATOM 987 C C . ARG A 1 121 ? -8.394 -11.093 -25.250 1.00 33.50 121 ARG A C 1
ATOM 989 O O . ARG A 1 121 ? -7.273 -10.675 -24.889 1.00 33.50 121 ARG A O 1
#

Radius of gyration: 19.42 Å; chains: 1; bounding box: 39×58×54 Å

Secondary structure (DSSP, 8-state):
-------------S--TTS------EEEEE-SSB---TTT-SEEEEEEETTTHHHHHHTPPBPSSS-HHHHHHHHHHHHHHHHHHT-SSTTS-SEEEEEEESS-HHHHHHHHHHHH-TT--

Foldseek 3Di:
DDDPDPPPPPPPDPPPVPDPDQDAAEAEAADDWFDDDPVPAQKDKDKDFPVCQLVRLVPTDTDPDDDPPRSVVVSVVSVVVLCVQQDPDPNHRGIYIYMYGYDDCVRVVVVCVVVVPPPDD